Protein AF-A0A5E7G0E4-F1 (afdb_monomer)

Sequence (114 aa):
MSDNIDAAFAKTRVLLQANPPATGTPETSTAPEGGALAEFKDYMSKSPEERMRDSILKELGITEEEFEQMPPEKQQAIGQEIARLLQDKIKLAQAEKDSSATDAQVTD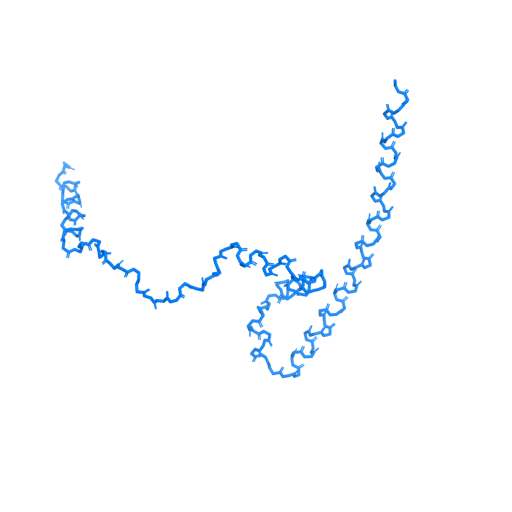KFLAAV

Mean predicted aligned error: 17.45 Å

Radius of gyration: 27.52 Å; Cα contacts (8 Å, |Δi|>4): 21; chains: 1; bounding box: 74×42×50 Å

Organism: Pseudomonas fluorescens (NCBI:txid294)

Solvent-accessible surface area (backbone atoms only — not comparable to full-atom values): 6719 Å² total; per-residue (Å²): 134,62,68,67,56,56,50,51,53,51,50,54,52,49,51,47,65,76,47,55,80,70,80,57,65,76,68,80,67,73,67,65,99,52,53,76,68,41,54,48,47,52,61,68,68,48,50,74,67,56,54,49,46,53,52,46,35,52,72,73,72,41,50,72,69,57,49,68,74,40,57,69,73,55,41,51,54,51,50,53,50,44,53,51,55,50,53,51,50,52,54,50,53,49,58,48,50,64,55,51,54,55,52,58,56,50,53,52,60,61,62,74,72,113

pLDDT: mean 74.69, std 15.11, range [40.34, 92.56]

Structure (mmCIF, N/CA/C/O backbone):
data_AF-A0A5E7G0E4-F1
#
_entry.id   AF-A0A5E7G0E4-F1
#
loop_
_atom_site.group_PDB
_atom_site.id
_atom_site.type_symbol
_atom_site.label_atom_id
_atom_site.label_alt_id
_atom_site.label_comp_id
_atom_site.label_asym_id
_atom_site.label_entity_id
_atom_site.label_seq_id
_atom_site.pdbx_PDB_ins_code
_atom_site.Cartn_x
_atom_site.Cartn_y
_atom_site.Cartn_z
_atom_site.occupancy
_atom_site.B_iso_or_equiv
_atom_site.auth_seq_id
_atom_site.auth_comp_id
_atom_site.auth_asym_id
_atom_site.auth_atom_id
_atom_site.pdbx_PDB_model_num
ATOM 1 N N . MET A 1 1 ? -52.317 2.666 -21.167 1.00 55.34 1 MET A N 1
ATOM 2 C CA . MET A 1 1 ? -51.051 2.231 -20.529 1.00 55.34 1 MET A CA 1
ATOM 3 C C . MET A 1 1 ? -50.494 3.268 -19.535 1.00 55.34 1 MET A C 1
ATOM 5 O O . MET A 1 1 ? -49.332 3.153 -19.169 1.00 55.34 1 MET A O 1
ATOM 9 N N . SER A 1 2 ? -51.282 4.242 -19.057 1.00 60.66 2 SER A N 1
ATOM 10 C CA . SER A 1 2 ? -50.769 5.352 -18.228 1.00 60.66 2 SER A CA 1
ATOM 11 C C . SER A 1 2 ? -50.809 5.060 -16.719 1.00 60.66 2 SER A C 1
ATOM 13 O O . SER A 1 2 ? -49.915 5.476 -15.994 1.00 60.66 2 SER A O 1
ATOM 15 N N . ASP A 1 3 ? -51.750 4.227 -16.261 1.00 67.31 3 ASP A N 1
ATOM 16 C CA . ASP A 1 3 ? -51.995 3.961 -14.833 1.00 67.31 3 ASP A CA 1
ATOM 17 C C . ASP A 1 3 ? -50.822 3.315 -14.075 1.00 67.31 3 ASP A C 1
ATOM 19 O O . ASP A 1 3 ? -50.662 3.517 -12.873 1.00 67.31 3 ASP A O 1
ATOM 23 N N . ASN A 1 4 ? -49.965 2.552 -14.762 1.00 69.06 4 ASN A N 1
ATOM 24 C CA . ASN A 1 4 ? -48.817 1.902 -14.119 1.00 69.06 4 ASN A CA 1
ATOM 25 C C . ASN A 1 4 ? -47.701 2.896 -13.767 1.00 69.06 4 ASN A C 1
ATOM 27 O O . ASN A 1 4 ? -46.975 2.681 -12.797 1.00 69.06 4 ASN A O 1
ATOM 31 N N . ILE A 1 5 ? -47.570 3.977 -14.545 1.00 70.44 5 ILE A N 1
ATOM 32 C CA . ILE A 1 5 ? -46.567 5.020 -14.318 1.00 70.44 5 ILE A CA 1
ATOM 33 C C . ILE A 1 5 ? -47.009 5.877 -13.126 1.00 70.44 5 ILE A C 1
ATOM 35 O O . ILE A 1 5 ? -46.244 6.052 -12.179 1.00 70.44 5 ILE A O 1
ATOM 39 N N . ASP A 1 6 ? -48.269 6.318 -13.113 1.00 71.81 6 ASP A N 1
ATOM 40 C CA . ASP A 1 6 ? -48.833 7.115 -12.018 1.00 71.81 6 ASP A CA 1
ATOM 41 C C . ASP A 1 6 ? -48.821 6.358 -10.681 1.00 71.81 6 ASP A C 1
ATOM 43 O O . ASP A 1 6 ? -48.447 6.915 -9.646 1.00 71.81 6 ASP A O 1
ATOM 47 N N . ALA A 1 7 ? -49.126 5.055 -10.698 1.00 74.75 7 ALA A N 1
ATOM 48 C CA . ALA A 1 7 ? -49.048 4.212 -9.507 1.00 74.75 7 ALA A CA 1
ATOM 49 C C . ALA A 1 7 ? -47.609 4.048 -8.983 1.00 74.75 7 ALA A C 1
ATOM 51 O O . ALA A 1 7 ? -47.405 3.980 -7.767 1.00 74.75 7 ALA A O 1
ATOM 52 N N . ALA A 1 8 ? -46.608 3.993 -9.868 1.00 75.75 8 ALA A N 1
ATOM 53 C CA . ALA A 1 8 ? -45.203 3.908 -9.472 1.00 75.75 8 ALA A CA 1
ATOM 54 C C . ALA A 1 8 ? -44.737 5.202 -8.788 1.00 75.75 8 ALA A C 1
ATOM 56 O O . ALA A 1 8 ? -44.167 5.153 -7.697 1.00 75.75 8 ALA A O 1
ATOM 57 N N . PHE A 1 9 ? -45.064 6.363 -9.363 1.00 79.94 9 PHE A N 1
ATOM 58 C CA . PHE A 1 9 ? -44.735 7.658 -8.763 1.00 79.94 9 PHE A CA 1
ATOM 59 C C . PHE A 1 9 ? -45.468 7.897 -7.441 1.00 79.94 9 PHE A C 1
ATOM 61 O O . PHE A 1 9 ? -44.867 8.396 -6.484 1.00 79.94 9 PHE A O 1
ATOM 68 N N . ALA A 1 10 ? -46.740 7.499 -7.353 1.00 84.94 10 ALA A N 1
ATOM 69 C CA . ALA A 1 10 ? -47.507 7.584 -6.118 1.00 84.94 10 ALA A CA 1
ATOM 70 C C . ALA A 1 10 ? -46.875 6.734 -5.006 1.00 84.94 10 ALA A C 1
ATOM 72 O O . ALA A 1 10 ? -46.699 7.225 -3.893 1.00 84.94 10 ALA A O 1
ATOM 73 N N . LYS A 1 11 ? -46.448 5.500 -5.306 1.00 77.31 11 LYS A N 1
ATOM 74 C CA . LYS A 1 11 ? -45.759 4.633 -4.336 1.00 77.31 11 LYS A CA 1
ATOM 75 C C . LYS A 1 11 ? -44.428 5.220 -3.873 1.00 77.31 11 LYS A C 1
ATOM 77 O O . LYS A 1 11 ? -44.159 5.194 -2.678 1.00 77.31 11 LYS A O 1
ATOM 82 N N . THR A 1 12 ? -43.631 5.803 -4.770 1.00 80.50 12 THR A N 1
ATOM 83 C CA . THR A 1 12 ? -42.375 6.473 -4.391 1.00 80.50 12 THR A CA 1
ATOM 84 C C . THR A 1 12 ? -42.623 7.687 -3.498 1.00 80.50 12 THR A C 1
ATOM 86 O O . THR A 1 12 ? -41.932 7.858 -2.496 1.00 80.50 12 THR A O 1
ATOM 89 N N . ARG A 1 13 ? -43.628 8.517 -3.806 1.00 80.75 13 ARG A N 1
ATOM 90 C CA . ARG A 1 13 ? -43.965 9.684 -2.977 1.00 80.75 13 ARG A CA 1
ATOM 91 C C . ARG A 1 13 ? -44.530 9.286 -1.615 1.00 80.75 13 ARG A C 1
ATOM 93 O O . ARG A 1 13 ? -44.156 9.895 -0.619 1.00 80.75 13 ARG A O 1
ATOM 100 N N . VAL A 1 14 ? -45.375 8.259 -1.565 1.00 79.81 14 VAL A N 1
ATOM 101 C CA . VAL A 1 14 ? -45.908 7.714 -0.309 1.00 79.81 14 VAL A CA 1
ATOM 102 C C . VAL A 1 14 ? -44.795 7.081 0.523 1.00 79.81 14 VAL A C 1
ATOM 104 O O . VAL A 1 14 ? -44.766 7.298 1.726 1.00 79.81 14 VAL A O 1
ATOM 107 N N . LEU A 1 15 ? -43.836 6.381 -0.089 1.00 73.62 15 LEU A N 1
ATOM 108 C CA . LEU A 1 15 ? -42.673 5.836 0.616 1.00 73.62 15 LEU A CA 1
ATOM 109 C C . LEU A 1 15 ? -41.787 6.947 1.205 1.00 73.62 15 LEU A C 1
ATOM 111 O O . LEU A 1 15 ? -41.358 6.826 2.346 1.00 73.62 15 LEU A O 1
ATOM 115 N N . LEU A 1 16 ? -41.573 8.050 0.478 1.00 73.75 16 LEU A N 1
ATOM 116 C CA . LEU A 1 16 ? -40.837 9.222 0.981 1.00 73.75 16 LEU A CA 1
ATOM 117 C C . LEU A 1 16 ? -41.602 10.020 2.051 1.00 73.75 16 LEU A C 1
ATOM 119 O O . LEU A 1 16 ? -40.984 10.711 2.852 1.00 73.75 16 LEU A O 1
ATOM 123 N N . GLN A 1 17 ? -42.937 9.971 2.053 1.00 68.50 17 GLN A N 1
ATOM 124 C CA . GLN A 1 17 ? -43.758 10.607 3.091 1.00 68.50 17 GLN A CA 1
ATOM 125 C C . GLN A 1 17 ? -43.908 9.731 4.338 1.00 68.50 17 GLN A C 1
ATOM 127 O O . GLN A 1 17 ? -43.945 10.258 5.445 1.00 68.50 17 GLN A O 1
ATOM 132 N N . ALA A 1 18 ? -43.990 8.410 4.168 1.00 63.66 18 ALA A N 1
ATOM 133 C CA . ALA A 1 18 ? -44.069 7.445 5.262 1.00 63.66 18 ALA A CA 1
ATOM 134 C C . ALA A 1 18 ? -42.705 7.215 5.931 1.00 63.66 18 ALA A C 1
ATOM 136 O O . ALA A 1 18 ? -42.648 6.936 7.124 1.00 63.66 18 ALA A O 1
ATOM 137 N N . ASN A 1 19 ? -41.618 7.368 5.173 1.00 55.44 19 ASN A N 1
ATOM 138 C CA . ASN A 1 19 ? -40.257 7.429 5.675 1.00 55.44 19 ASN A CA 1
ATOM 139 C C . ASN A 1 19 ? -39.704 8.829 5.373 1.00 55.44 19 ASN A C 1
ATOM 141 O O . ASN A 1 19 ? -39.038 8.991 4.342 1.00 55.44 19 ASN A O 1
ATOM 145 N N . PRO A 1 20 ? -39.991 9.850 6.213 1.00 55.94 20 PRO A N 1
ATOM 146 C CA . PRO A 1 20 ? -39.278 11.119 6.102 1.00 55.94 20 PRO A CA 1
ATOM 147 C C . PRO A 1 20 ? -37.779 10.803 6.043 1.00 55.94 20 PRO A C 1
ATOM 149 O O . PRO A 1 20 ? -37.358 9.842 6.700 1.00 55.94 20 PRO A O 1
ATOM 152 N N . PRO A 1 21 ? -36.946 11.550 5.288 1.00 52.19 21 PRO A N 1
ATOM 153 C CA . PRO A 1 21 ? -35.526 11.495 5.561 1.00 52.19 21 PRO A CA 1
ATOM 154 C C . PRO A 1 21 ? -35.441 11.833 7.037 1.00 52.19 21 PRO A C 1
ATOM 156 O O . PRO A 1 21 ? -35.781 12.945 7.449 1.00 52.19 21 PRO A O 1
ATOM 159 N N . ALA A 1 22 ? -35.093 10.843 7.851 1.00 48.78 22 ALA A N 1
ATOM 160 C CA . ALA A 1 22 ? -34.597 11.144 9.153 1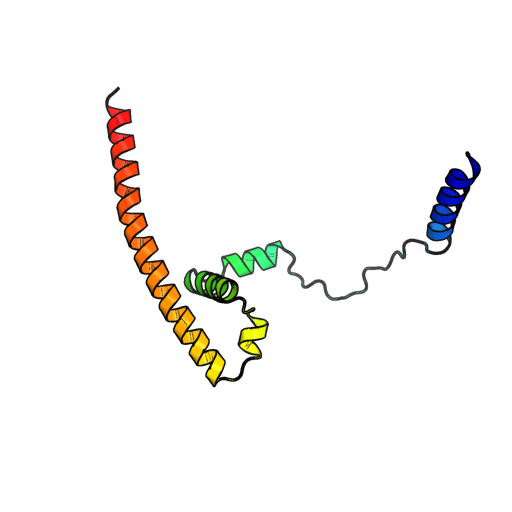.00 48.78 22 ALA A CA 1
ATOM 161 C C . ALA A 1 22 ? -33.488 12.152 8.847 1.00 48.78 22 ALA A C 1
ATOM 163 O O . ALA A 1 22 ? -32.438 11.802 8.312 1.00 48.78 22 ALA A O 1
ATOM 164 N N . THR A 1 23 ? -33.707 13.408 9.218 1.00 46.81 23 THR A N 1
ATOM 165 C CA . THR A 1 23 ? -32.691 14.127 9.962 1.00 46.81 23 THR A CA 1
ATOM 166 C C . THR A 1 23 ? -32.399 13.278 11.196 1.00 46.81 23 THR A C 1
ATOM 168 O O . THR A 1 23 ? -32.686 13.665 12.322 1.00 46.81 23 THR A O 1
ATOM 171 N N . GLY A 1 24 ? -31.838 12.084 10.980 1.00 46.12 24 GLY A N 1
ATOM 172 C CA . GLY A 1 24 ? -30.751 11.653 11.792 1.00 46.12 24 GLY A CA 1
ATOM 173 C C . GLY A 1 24 ? -29.787 12.807 11.635 1.00 46.12 24 GLY A C 1
ATOM 174 O O . GLY A 1 24 ? -29.131 12.966 10.608 1.00 46.12 24 GLY A O 1
ATOM 175 N N . THR A 1 25 ? 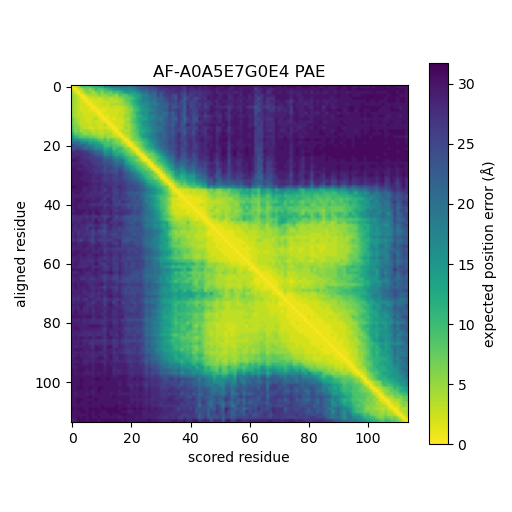-29.729 13.640 12.672 1.00 45.19 25 THR A N 1
ATOM 176 C CA . THR A 1 25 ? -28.430 13.845 13.299 1.00 45.19 25 THR A CA 1
ATOM 177 C C . THR A 1 25 ? -27.620 12.595 12.992 1.00 45.19 25 THR A C 1
ATOM 179 O O . THR A 1 25 ? -28.091 11.525 13.397 1.00 45.19 25 THR A O 1
ATOM 182 N N . PRO A 1 26 ? -26.556 12.661 12.168 1.00 46.34 26 PRO A N 1
ATOM 183 C CA . PRO A 1 26 ? -25.680 11.516 12.048 1.00 46.34 26 PRO A CA 1
ATOM 184 C C . PRO A 1 26 ? -25.432 11.101 13.486 1.00 46.34 26 PRO A C 1
ATOM 186 O O . PRO A 1 26 ? -24.963 11.909 14.294 1.00 46.34 26 PRO A O 1
ATOM 189 N N . GLU A 1 27 ? -25.936 9.914 13.824 1.00 40.34 27 GLU A N 1
ATOM 190 C CA . GLU A 1 27 ? -25.604 9.243 15.058 1.00 40.34 27 GLU A CA 1
ATOM 191 C C . GLU A 1 27 ? -24.110 9.470 15.187 1.00 40.34 27 GLU A C 1
ATOM 193 O O . GLU A 1 27 ? -23.367 9.292 14.214 1.00 40.34 27 GLU A O 1
ATOM 198 N N . THR A 1 28 ? -23.685 9.974 16.333 1.00 42.25 28 THR A N 1
ATOM 199 C CA . THR A 1 28 ? -22.283 10.080 16.689 1.00 42.25 28 THR A CA 1
ATOM 200 C C . THR A 1 28 ? -21.686 8.668 16.766 1.00 42.25 28 THR A C 1
ATOM 202 O O . THR A 1 28 ? -21.229 8.241 17.816 1.00 42.25 28 THR A O 1
ATOM 205 N N . SER A 1 29 ? -21.637 7.921 15.659 1.00 41.69 29 SER A N 1
ATOM 206 C CA . SER A 1 29 ? -20.375 7.343 15.251 1.00 41.69 29 SER A CA 1
ATOM 207 C C . SER A 1 29 ? -19.479 8.547 15.134 1.00 41.69 29 SER A C 1
ATOM 209 O O . SER A 1 29 ? -19.643 9.365 14.234 1.00 41.69 29 SER A O 1
ATOM 211 N N . THR A 1 30 ? -18.618 8.703 16.129 1.00 47.81 30 THR A N 1
ATOM 212 C CA . THR A 1 30 ? -17.309 9.309 15.961 1.00 47.81 30 THR A CA 1
ATOM 213 C C . THR A 1 30 ? -16.884 9.138 14.505 1.00 47.81 30 THR A C 1
ATOM 215 O O . THR A 1 30 ? -16.375 8.085 14.119 1.00 47.81 30 THR A O 1
ATOM 218 N N . ALA A 1 31 ? -17.147 10.141 13.666 1.00 46.03 31 ALA A N 1
ATOM 219 C CA . ALA A 1 31 ? -16.303 10.343 12.519 1.00 46.03 31 ALA A CA 1
ATOM 220 C C . ALA A 1 31 ? -14.925 10.428 13.171 1.00 46.03 31 ALA A C 1
ATOM 222 O O . ALA A 1 31 ? -14.774 11.260 14.078 1.00 46.03 31 ALA A O 1
ATOM 223 N N . PRO A 1 32 ? -13.957 9.551 12.847 1.00 51.66 32 PRO A N 1
ATOM 224 C CA . PRO A 1 32 ? -12.602 9.890 13.227 1.00 51.66 32 PRO A CA 1
ATOM 225 C C . PRO A 1 32 ? -12.411 11.324 12.729 1.00 51.66 32 PRO A C 1
ATOM 227 O O . PRO A 1 32 ? -12.863 11.657 11.628 1.00 51.66 32 PRO A O 1
ATOM 230 N N . GLU A 1 33 ? -11.858 12.202 13.561 1.00 49.84 33 GLU A N 1
ATOM 231 C CA . GLU A 1 33 ? -11.470 13.572 13.205 1.00 49.84 33 GLU A CA 1
ATOM 232 C C . GLU A 1 33 ? -10.340 13.545 12.149 1.00 49.84 33 GLU A C 1
ATOM 234 O O . GLU A 1 33 ? -9.270 14.123 12.294 1.00 49.84 33 GLU A O 1
ATOM 239 N N . GLY A 1 34 ? -10.570 12.804 11.072 1.00 54.03 34 GLY A N 1
ATOM 240 C CA . GLY A 1 34 ? -9.593 12.154 10.236 1.00 54.03 34 GLY A CA 1
ATOM 241 C C . GLY A 1 34 ? -10.271 11.625 8.976 1.00 54.03 34 GLY A C 1
ATOM 242 O O . GLY A 1 34 ? -10.323 10.426 8.743 1.00 54.03 34 GLY A O 1
ATOM 243 N N . GLY A 1 35 ? -10.855 12.527 8.183 1.00 70.19 35 GLY A N 1
ATOM 244 C CA . GLY A 1 35 ? -11.398 12.190 6.863 1.00 70.19 35 GLY A CA 1
ATOM 245 C C . GLY A 1 35 ? -10.313 11.758 5.869 1.00 70.19 35 GLY A C 1
ATOM 246 O O . GLY A 1 35 ? -9.138 11.692 6.219 1.00 70.19 35 GLY A O 1
ATOM 247 N N . ALA A 1 36 ? -10.683 11.576 4.595 1.00 73.31 36 ALA A N 1
ATOM 248 C CA . ALA A 1 36 ? -9.773 11.184 3.503 1.00 73.31 36 ALA A CA 1
ATOM 249 C C . ALA A 1 36 ? -8.458 11.994 3.443 1.00 73.31 36 ALA A C 1
ATOM 251 O O . ALA A 1 36 ? -7.433 11.509 2.974 1.00 73.31 36 ALA A O 1
ATOM 252 N N . LEU A 1 37 ? -8.469 13.237 3.938 1.00 78.56 37 LEU A N 1
ATOM 253 C CA . LEU A 1 37 ? -7.285 14.086 4.051 1.00 78.56 37 LEU A CA 1
ATOM 254 C C . LEU A 1 37 ? -6.314 13.638 5.160 1.00 78.56 37 LEU A C 1
ATOM 256 O O . LEU A 1 37 ? -5.104 13.765 4.991 1.00 78.56 37 LEU A O 1
ATOM 260 N N . ALA A 1 38 ? -6.817 13.109 6.274 1.00 81.94 38 ALA A N 1
ATOM 261 C CA . ALA A 1 38 ? -6.000 12.492 7.311 1.00 81.94 38 ALA A CA 1
ATOM 262 C C . ALA A 1 38 ? -5.489 11.120 6.882 1.00 81.94 38 ALA A C 1
ATOM 264 O O . ALA A 1 38 ? -4.306 10.884 7.054 1.00 81.94 38 ALA A O 1
ATOM 265 N N . GLU A 1 39 ? -6.303 10.280 6.234 1.00 79.88 39 GLU A N 1
ATOM 266 C CA . GLU A 1 39 ? -5.820 9.017 5.648 1.00 79.88 39 GLU A CA 1
ATOM 267 C C . GLU A 1 39 ? -4.727 9.270 4.605 1.00 79.88 39 GLU A C 1
ATOM 269 O O . GLU A 1 39 ? -3.696 8.601 4.587 1.00 79.88 39 GLU A O 1
ATOM 274 N N . PHE A 1 40 ? -4.898 10.303 3.774 1.00 81.81 40 PHE A N 1
ATOM 275 C CA . PHE A 1 40 ? -3.856 10.749 2.858 1.00 81.81 40 PHE A CA 1
ATOM 276 C C . PHE A 1 40 ? -2.612 11.254 3.596 1.00 81.81 40 PHE A C 1
ATOM 278 O O . PHE A 1 40 ? -1.495 10.957 3.178 1.00 81.81 40 PHE A O 1
ATOM 285 N N . LYS A 1 41 ? -2.768 12.013 4.687 1.00 85.62 41 LYS A N 1
ATOM 286 C CA . LYS A 1 41 ? -1.641 12.502 5.493 1.00 85.62 41 LYS A CA 1
ATOM 287 C C . LYS A 1 41 ? -0.899 11.359 6.182 1.00 85.62 41 LYS A C 1
ATOM 289 O O . LYS A 1 41 ? 0.328 11.379 6.195 1.00 85.62 41 LYS A O 1
ATOM 294 N N . ASP A 1 42 ? -1.615 10.374 6.704 1.00 84.56 42 ASP A N 1
ATOM 295 C CA . ASP A 1 42 ? -1.060 9.153 7.282 1.00 84.56 42 ASP A CA 1
ATOM 296 C C . ASP A 1 42 ? -0.286 8.391 6.211 1.00 84.56 42 ASP A C 1
ATOM 298 O O . ASP A 1 42 ? 0.907 8.131 6.350 1.00 84.56 42 ASP A O 1
ATOM 302 N N . TYR A 1 43 ? -0.914 8.194 5.049 1.00 79.62 43 TYR A N 1
ATOM 303 C CA . TYR A 1 43 ? -0.269 7.597 3.892 1.00 79.62 43 TYR A CA 1
ATOM 304 C C . TYR A 1 43 ? 0.973 8.376 3.449 1.00 79.62 43 TYR A C 1
ATOM 306 O O . TYR A 1 43 ? 1.948 7.755 3.048 1.00 79.62 43 TYR A O 1
ATOM 314 N N . MET A 1 44 ? 0.970 9.713 3.491 1.00 84.00 44 MET A N 1
ATOM 315 C CA . MET A 1 44 ? 2.125 10.580 3.190 1.00 84.00 44 MET A CA 1
ATOM 316 C C . MET A 1 44 ? 3.199 10.586 4.269 1.00 84.00 44 MET A C 1
ATOM 318 O O . MET A 1 44 ? 4.355 10.844 3.946 1.00 84.00 44 MET A O 1
ATOM 322 N N . SER A 1 45 ? 2.831 10.284 5.508 1.00 85.62 45 SER A N 1
ATOM 323 C CA . SER A 1 45 ? 3.764 10.151 6.624 1.00 85.62 45 SER A CA 1
ATOM 324 C C . SER A 1 45 ? 4.454 8.784 6.637 1.00 85.62 45 SER A C 1
ATOM 326 O O . SER A 1 45 ? 5.545 8.682 7.191 1.00 85.62 45 SER A O 1
ATOM 328 N N . LYS A 1 46 ? 3.862 7.759 6.001 1.00 84.44 46 LYS A N 1
ATOM 329 C CA . LYS A 1 46 ? 4.480 6.435 5.838 1.00 84.44 46 LYS A CA 1
ATOM 330 C C . LYS A 1 46 ? 5.790 6.514 5.053 1.00 84.44 46 LYS A C 1
ATOM 332 O O . LYS A 1 46 ? 5.889 7.181 4.015 1.00 84.44 46 LYS A O 1
ATOM 337 N N . SER A 1 47 ? 6.772 5.750 5.515 1.00 85.06 47 SER A N 1
ATOM 338 C CA . SER A 1 47 ? 8.071 5.601 4.863 1.00 85.06 47 SER A CA 1
ATOM 339 C C . SER A 1 47 ? 7.917 4.950 3.477 1.00 85.06 47 SER A C 1
ATOM 341 O O . SER A 1 47 ? 6.979 4.172 3.258 1.00 85.06 47 SER A O 1
ATOM 343 N N . PRO A 1 48 ? 8.826 5.207 2.518 1.00 82.81 48 PRO A N 1
ATOM 344 C CA . PRO A 1 48 ? 8.837 4.504 1.235 1.00 82.81 48 PRO A CA 1
ATOM 345 C C . PRO A 1 48 ? 8.842 2.978 1.396 1.00 82.81 48 PRO A C 1
ATOM 347 O O . PRO A 1 48 ? 8.123 2.289 0.671 1.00 82.81 48 PRO A O 1
ATOM 350 N N . GLU A 1 49 ? 9.588 2.456 2.376 1.00 82.56 49 GLU A N 1
ATOM 351 C CA . GLU A 1 49 ? 9.605 1.025 2.689 1.00 82.56 49 GLU A CA 1
ATOM 352 C C . GLU A 1 49 ? 8.246 0.503 3.171 1.00 82.56 49 GLU A C 1
ATOM 354 O O . GLU A 1 49 ? 7.811 -0.559 2.729 1.00 82.56 49 GLU A O 1
ATOM 359 N N . GLU A 1 50 ? 7.543 1.248 4.029 1.00 86.44 50 GLU A N 1
ATOM 360 C CA . GLU A 1 50 ? 6.220 0.853 4.535 1.00 86.44 50 GLU A CA 1
ATOM 361 C C . GLU A 1 50 ? 5.189 0.803 3.405 1.00 86.44 50 GLU A C 1
ATOM 363 O O . GLU A 1 50 ? 4.449 -0.169 3.275 1.00 86.44 50 GLU A O 1
ATOM 368 N N . ARG A 1 51 ? 5.211 1.793 2.507 1.00 86.75 51 ARG A N 1
ATOM 369 C CA . ARG A 1 51 ? 4.344 1.810 1.318 1.00 86.75 51 ARG A CA 1
ATOM 370 C C . ARG A 1 51 ? 4.641 0.666 0.354 1.00 86.75 51 ARG A C 1
ATOM 372 O O . ARG A 1 51 ? 3.725 0.115 -0.261 1.00 86.75 51 ARG A O 1
ATOM 379 N N . MET A 1 52 ? 5.916 0.311 0.186 1.00 86.38 52 MET A N 1
ATOM 380 C CA . MET A 1 52 ? 6.294 -0.840 -0.632 1.00 86.38 52 MET A CA 1
ATOM 381 C C . MET A 1 52 ? 5.848 -2.150 0.016 1.00 86.38 52 MET A C 1
ATOM 383 O O . MET A 1 52 ? 5.312 -3.000 -0.690 1.00 86.38 52 MET A O 1
ATOM 387 N N . ARG A 1 53 ? 5.994 -2.300 1.339 1.00 87.88 53 ARG A N 1
ATOM 388 C CA . ARG A 1 53 ? 5.455 -3.448 2.083 1.00 87.88 53 ARG A CA 1
ATOM 389 C C . ARG A 1 53 ? 3.948 -3.586 1.867 1.00 87.88 53 ARG A C 1
ATOM 391 O O . ARG A 1 53 ? 3.510 -4.665 1.483 1.00 87.88 53 ARG A O 1
ATOM 398 N N . ASP A 1 54 ? 3.184 -2.511 2.063 1.00 88.25 54 ASP A N 1
ATOM 399 C CA . ASP A 1 54 ? 1.732 -2.469 1.820 1.00 88.25 54 ASP A CA 1
ATOM 400 C C . ASP A 1 54 ? 1.385 -2.920 0.391 1.00 88.25 54 ASP A C 1
ATOM 402 O O . ASP A 1 54 ? 0.482 -3.727 0.163 1.00 88.25 54 ASP A O 1
ATOM 406 N N . SER A 1 55 ? 2.146 -2.429 -0.591 1.00 87.94 55 SER A N 1
ATOM 407 C CA . SER A 1 55 ? 1.960 -2.793 -1.998 1.00 87.94 55 SER A CA 1
ATOM 408 C C . SER A 1 55 ? 2.232 -4.279 -2.249 1.00 87.94 55 SER A C 1
ATOM 410 O O . SER A 1 55 ? 1.486 -4.915 -2.987 1.00 87.94 55 SER A O 1
ATOM 412 N N . ILE A 1 56 ? 3.269 -4.841 -1.621 1.00 89.94 56 ILE A N 1
ATOM 413 C CA . ILE A 1 56 ? 3.624 -6.260 -1.748 1.00 89.94 56 ILE A CA 1
ATOM 414 C C . ILE A 1 56 ? 2.583 -7.150 -1.060 1.00 89.94 56 ILE A C 1
ATOM 416 O O . ILE A 1 56 ? 2.174 -8.154 -1.635 1.00 89.94 56 ILE A O 1
ATOM 420 N N . LEU A 1 57 ? 2.111 -6.778 0.135 1.00 89.69 57 LEU A N 1
ATOM 421 C CA . LEU A 1 57 ? 1.015 -7.474 0.823 1.00 89.69 57 LEU A CA 1
ATOM 422 C C . LEU A 1 57 ? -0.229 -7.545 -0.068 1.00 89.69 57 LEU A C 1
ATOM 424 O O . LEU A 1 57 ? -0.799 -8.618 -0.274 1.00 89.69 57 LEU A O 1
ATOM 428 N N . LYS A 1 58 ? -0.576 -6.418 -0.697 1.00 89.19 58 LYS A N 1
ATOM 429 C CA . LYS A 1 58 ? -1.670 -6.348 -1.665 1.00 89.19 58 LYS A CA 1
ATOM 430 C C . LYS A 1 58 ? -1.437 -7.230 -2.897 1.00 89.19 58 LYS A C 1
ATOM 432 O O . LYS A 1 58 ? -2.386 -7.859 -3.356 1.00 89.19 58 LYS A O 1
ATOM 437 N N . GLU A 1 59 ? -0.209 -7.309 -3.419 1.00 87.44 59 GLU A N 1
ATOM 438 C CA . GLU A 1 59 ? 0.147 -8.232 -4.515 1.00 87.44 59 GLU A CA 1
ATOM 439 C C . GLU A 1 59 ? 0.034 -9.708 -4.104 1.00 87.44 59 GLU A C 1
ATOM 441 O O . GLU A 1 59 ? -0.387 -10.535 -4.910 1.00 87.44 59 GLU A O 1
ATOM 446 N N . LEU A 1 60 ? 0.342 -10.038 -2.846 1.00 87.50 60 LEU A N 1
ATOM 447 C CA . LEU A 1 60 ? 0.158 -11.378 -2.275 1.00 87.50 60 LEU A CA 1
ATOM 448 C C . LEU A 1 60 ? -1.321 -11.719 -2.014 1.00 87.50 60 LEU A C 1
ATOM 450 O O . LEU A 1 60 ? -1.633 -12.859 -1.674 1.00 87.50 60 LEU A O 1
ATOM 454 N N . GLY A 1 61 ? -2.235 -10.755 -2.174 1.00 88.81 61 GLY A N 1
ATOM 455 C CA . GLY A 1 61 ? -3.661 -10.921 -1.889 1.00 88.81 61 GLY A CA 1
ATOM 456 C C . GLY A 1 61 ? -3.981 -10.968 -0.394 1.00 88.81 61 GLY A C 1
ATOM 457 O O . GLY A 1 61 ? -5.031 -11.481 -0.018 1.00 88.81 61 GLY A O 1
ATOM 458 N N . ILE A 1 62 ? -3.081 -10.456 0.447 1.00 89.06 62 ILE A N 1
ATOM 459 C CA . ILE A 1 62 ? -3.189 -10.467 1.906 1.00 89.06 62 ILE A CA 1
ATOM 460 C C . ILE A 1 62 ? -3.387 -9.024 2.367 1.00 89.06 62 ILE A C 1
ATOM 462 O O . ILE A 1 62 ? -2.616 -8.134 2.007 1.00 89.06 62 ILE A O 1
ATOM 466 N N . THR A 1 63 ? -4.428 -8.769 3.152 1.00 87.81 63 THR A N 1
ATOM 467 C CA . THR A 1 63 ? -4.633 -7.452 3.766 1.00 87.81 63 THR A CA 1
ATOM 468 C C . THR A 1 63 ? -3.796 -7.316 5.037 1.00 87.81 63 THR A C 1
ATOM 470 O O . THR A 1 63 ? -3.378 -8.315 5.621 1.00 87.81 63 THR A O 1
ATOM 473 N N . GLU A 1 64 ? -3.544 -6.082 5.482 1.00 82.38 64 GLU A N 1
ATOM 474 C CA . GLU A 1 64 ? -2.825 -5.828 6.741 1.00 82.38 64 GLU A CA 1
ATOM 475 C C . GLU A 1 64 ? -3.522 -6.517 7.928 1.00 82.38 64 GLU A C 1
ATOM 477 O O . GLU A 1 64 ? -2.875 -7.240 8.680 1.00 82.38 64 GLU A O 1
ATOM 482 N N . GLU A 1 65 ? -4.853 -6.422 7.999 1.00 85.12 65 GLU A N 1
ATOM 483 C CA . GLU A 1 65 ? -5.665 -7.148 8.984 1.00 85.12 65 GLU A CA 1
ATOM 484 C C . GLU A 1 65 ? -5.461 -8.665 8.903 1.00 85.12 65 GLU A C 1
ATOM 486 O O . GLU A 1 65 ? -5.256 -9.320 9.921 1.00 85.12 65 GLU A O 1
ATOM 491 N N . GLU A 1 66 ? -5.478 -9.249 7.703 1.00 86.38 66 GLU A N 1
ATOM 492 C CA . GLU A 1 66 ? -5.294 -10.693 7.539 1.00 86.38 66 GLU A CA 1
ATOM 493 C C . GLU A 1 66 ? -3.879 -11.126 7.958 1.00 86.38 66 GLU A C 1
ATOM 495 O O . GLU A 1 66 ? -3.705 -12.172 8.581 1.00 86.38 66 GLU A O 1
ATOM 500 N N . PHE A 1 67 ? -2.861 -10.308 7.674 1.00 85.56 67 PHE A N 1
ATOM 501 C CA . PHE A 1 67 ? -1.493 -10.535 8.138 1.00 85.56 67 PHE A CA 1
ATOM 502 C C . PHE A 1 67 ? -1.399 -10.494 9.671 1.00 85.56 67 PHE A C 1
ATOM 504 O O . PHE A 1 67 ? -0.773 -11.368 10.272 1.00 85.56 67 PHE A O 1
ATOM 511 N N . GLU A 1 68 ? -2.056 -9.538 10.326 1.00 86.56 68 GLU A N 1
ATOM 512 C CA . GLU A 1 68 ? -2.081 -9.434 11.790 1.00 86.56 68 GLU A CA 1
ATOM 513 C C . GLU A 1 68 ? -2.843 -10.585 12.460 1.00 86.56 68 GLU A C 1
ATOM 515 O O . GLU A 1 68 ? -2.446 -11.047 13.529 1.00 86.56 68 GLU A O 1
ATOM 520 N N . GLN A 1 69 ? -3.894 -11.095 11.814 1.00 91.25 69 GLN A N 1
ATOM 521 C CA . GLN A 1 69 ? -4.677 -12.240 12.294 1.00 91.25 69 GLN A CA 1
ATOM 522 C C . GLN A 1 69 ? -3.969 -13.591 12.078 1.00 91.25 69 GLN A C 1
ATOM 524 O O . GLN A 1 69 ? -4.390 -14.614 12.626 1.00 91.25 69 GLN A O 1
ATOM 529 N N . MET A 1 70 ? -2.897 -13.636 11.280 1.00 86.50 70 MET A N 1
ATOM 530 C CA . MET A 1 70 ? -2.157 -14.871 11.032 1.00 86.50 70 MET A CA 1
ATOM 531 C C . MET A 1 70 ? -1.299 -15.309 12.232 1.00 86.50 70 MET A C 1
ATOM 533 O O . MET A 1 70 ? -0.765 -14.483 12.967 1.00 86.50 70 MET A O 1
ATOM 537 N N . PRO A 1 71 ? -1.087 -16.628 12.417 1.00 92.56 71 PRO A N 1
ATOM 538 C CA . PRO A 1 71 ? -0.169 -17.132 13.432 1.00 92.56 71 PRO A CA 1
ATOM 539 C C . PRO A 1 71 ? 1.270 -16.650 13.168 1.00 92.56 71 PRO A C 1
ATOM 541 O O . PRO A 1 71 ? 1.650 -16.463 12.005 1.00 92.56 71 PRO A O 1
ATOM 544 N N . PRO A 1 72 ? 2.108 -16.528 14.216 1.00 90.31 72 PRO A N 1
ATOM 545 C CA . PRO A 1 72 ? 3.436 -15.915 14.123 1.00 90.31 72 PRO A CA 1
ATOM 546 C C . PRO A 1 72 ? 4.339 -16.600 13.091 1.00 90.31 72 PRO A C 1
ATOM 548 O O . PRO A 1 72 ? 5.100 -15.945 12.388 1.00 90.31 72 PRO A O 1
ATOM 551 N N . GLU A 1 73 ? 4.203 -17.914 12.924 1.00 90.62 73 GLU A N 1
ATOM 552 C CA . GLU A 1 73 ? 4.955 -18.683 11.929 1.00 90.62 73 GLU A CA 1
ATOM 553 C C . GLU A 1 73 ? 4.642 -18.242 10.486 1.00 90.62 73 GLU A C 1
ATOM 555 O O . GLU A 1 73 ? 5.545 -18.086 9.663 1.00 90.62 73 GLU A O 1
ATOM 560 N N . LYS A 1 74 ? 3.369 -17.947 10.187 1.00 88.50 74 LYS A N 1
ATOM 561 C CA . LYS A 1 74 ? 2.951 -17.432 8.875 1.00 88.50 74 LYS A CA 1
ATOM 562 C C . LYS A 1 74 ? 3.342 -15.971 8.686 1.00 88.50 74 LYS A C 1
ATOM 564 O O . LYS A 1 74 ? 3.792 -15.612 7.602 1.00 88.50 74 LYS A O 1
ATOM 569 N N . GLN A 1 75 ? 3.231 -15.156 9.734 1.00 88.06 75 GLN A N 1
ATOM 570 C CA . GLN A 1 75 ? 3.693 -13.766 9.705 1.00 88.06 75 GLN A CA 1
ATOM 571 C C . GLN A 1 75 ? 5.183 -13.681 9.370 1.00 88.06 75 GLN A C 1
ATOM 573 O O . GLN A 1 75 ? 5.584 -12.853 8.556 1.00 88.06 75 GLN A O 1
ATOM 578 N N . GLN A 1 76 ? 6.006 -14.572 9.932 1.00 90.44 76 GLN A N 1
ATOM 579 C CA . GLN A 1 76 ? 7.427 -14.629 9.598 1.00 90.44 76 GLN A CA 1
ATOM 580 C C . GLN A 1 76 ? 7.670 -15.061 8.151 1.00 90.44 76 GLN A C 1
ATOM 582 O O . GLN A 1 76 ? 8.489 -14.441 7.475 1.00 90.44 76 GLN A O 1
ATOM 587 N N . ALA A 1 77 ? 6.964 -16.084 7.661 1.00 91.00 77 ALA A N 1
ATOM 588 C CA . ALA 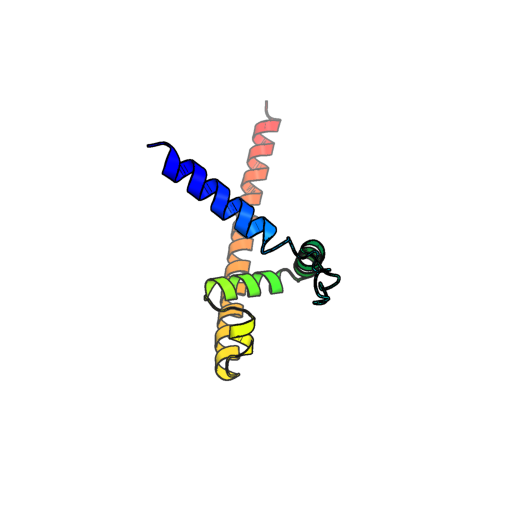A 1 77 ? 7.107 -16.541 6.279 1.00 91.00 77 ALA A CA 1
ATOM 589 C C . ALA A 1 77 ? 6.751 -15.433 5.273 1.00 91.00 77 ALA A C 1
ATOM 591 O O . ALA A 1 77 ? 7.529 -15.133 4.370 1.00 91.00 77 ALA A O 1
ATOM 592 N N . ILE A 1 78 ? 5.613 -14.769 5.481 1.00 88.69 78 ILE A N 1
ATOM 593 C CA . ILE A 1 78 ? 5.178 -13.649 4.643 1.00 88.69 78 ILE A CA 1
ATOM 594 C C . ILE A 1 78 ? 6.135 -12.462 4.795 1.00 88.69 78 ILE A C 1
ATOM 596 O O . ILE A 1 78 ? 6.518 -11.857 3.802 1.00 88.69 78 ILE A O 1
ATOM 600 N N . GLY A 1 79 ? 6.596 -12.161 6.011 1.00 87.50 79 GLY A N 1
ATOM 601 C CA . GLY A 1 79 ? 7.579 -11.104 6.255 1.00 87.50 79 GLY A CA 1
ATOM 602 C C . GLY A 1 79 ? 8.891 -11.314 5.493 1.00 87.50 79 GLY A C 1
ATOM 603 O O . GLY A 1 79 ? 9.445 -10.360 4.947 1.00 87.50 79 GLY A O 1
ATOM 604 N N . GLN A 1 80 ? 9.371 -12.558 5.399 1.00 91.25 80 GLN A N 1
ATOM 605 C CA . GLN A 1 80 ? 10.549 -12.894 4.594 1.00 91.25 80 GLN A CA 1
ATOM 606 C C . GLN A 1 80 ? 10.297 -12.720 3.093 1.00 91.25 80 GLN A C 1
ATOM 608 O O . GLN A 1 80 ? 11.155 -12.175 2.396 1.00 91.25 80 GLN A O 1
ATOM 613 N N . GLU A 1 81 ? 9.127 -13.134 2.603 1.00 89.81 81 GLU A N 1
ATOM 614 C CA . GLU A 1 81 ? 8.737 -12.940 1.202 1.00 89.81 81 GLU A CA 1
ATOM 615 C C . GLU A 1 81 ? 8.674 -11.446 0.849 1.00 89.81 81 GLU A C 1
ATOM 617 O O . GLU A 1 81 ? 9.246 -11.008 -0.149 1.00 89.81 81 GLU A O 1
ATOM 622 N N . ILE A 1 82 ? 8.070 -10.632 1.721 1.00 89.44 82 ILE A N 1
ATOM 623 C CA . ILE A 1 82 ? 8.017 -9.176 1.552 1.00 89.44 82 ILE A CA 1
ATOM 624 C C . ILE A 1 82 ? 9.430 -8.591 1.518 1.00 89.44 82 ILE A C 1
ATOM 626 O O . ILE A 1 82 ? 9.735 -7.803 0.626 1.00 89.44 82 ILE A O 1
ATOM 630 N N . ALA A 1 83 ? 10.314 -8.987 2.437 1.00 89.69 83 ALA A N 1
ATOM 631 C CA . ALA A 1 83 ? 11.691 -8.493 2.462 1.00 89.69 83 ALA A CA 1
ATOM 632 C C . ALA A 1 83 ? 12.448 -8.816 1.163 1.00 89.69 83 ALA A C 1
ATOM 634 O O . ALA A 1 83 ? 13.179 -7.972 0.637 1.00 89.69 83 ALA A O 1
ATOM 635 N N . ARG A 1 84 ? 12.242 -10.018 0.615 1.00 91.69 84 ARG A N 1
ATOM 636 C CA . ARG A 1 84 ? 12.837 -10.438 -0.655 1.00 91.69 84 ARG A CA 1
ATOM 637 C C . ARG A 1 84 ? 12.309 -9.611 -1.827 1.00 91.69 84 ARG A C 1
ATOM 639 O O . ARG A 1 84 ? 13.101 -9.031 -2.568 1.00 91.69 84 ARG A O 1
ATOM 646 N N . LEU A 1 85 ? 10.987 -9.514 -1.960 1.00 89.25 85 LEU A N 1
ATOM 647 C CA . LEU A 1 85 ? 10.337 -8.748 -3.026 1.00 89.25 85 LEU A CA 1
ATOM 648 C C . LEU A 1 85 ? 10.687 -7.259 -2.957 1.00 89.25 85 LEU A C 1
ATOM 650 O O . LEU A 1 85 ? 10.904 -6.626 -3.989 1.00 89.25 85 LEU A O 1
ATOM 654 N N . LEU A 1 86 ? 10.803 -6.706 -1.749 1.00 88.12 86 LEU A N 1
ATOM 655 C CA . LEU A 1 86 ? 11.243 -5.334 -1.527 1.00 88.12 86 LEU A CA 1
ATOM 656 C C . LEU A 1 86 ? 12.661 -5.121 -2.061 1.00 88.12 86 LEU A C 1
ATOM 658 O O . LEU A 1 86 ? 12.906 -4.175 -2.810 1.00 88.12 86 LEU A O 1
ATOM 662 N N . GLN A 1 87 ? 13.589 -6.016 -1.716 1.00 89.31 87 GLN A N 1
ATOM 663 C CA . GLN A 1 87 ? 14.968 -5.932 -2.183 1.00 89.31 87 GLN A CA 1
ATOM 664 C C . GLN A 1 87 ? 15.057 -6.031 -3.713 1.00 89.31 87 GLN A C 1
ATOM 666 O O . GLN A 1 87 ? 15.816 -5.282 -4.333 1.00 89.31 87 GLN A O 1
ATOM 671 N N . ASP A 1 88 ? 14.280 -6.923 -4.324 1.00 90.31 88 ASP A N 1
ATOM 672 C CA . ASP A 1 88 ? 14.253 -7.093 -5.777 1.00 90.31 88 ASP A CA 1
ATOM 673 C C . ASP A 1 88 ? 13.643 -5.870 -6.481 1.00 90.31 88 ASP A C 1
ATOM 675 O O . ASP A 1 88 ? 14.222 -5.381 -7.454 1.00 90.31 88 ASP A O 1
ATOM 679 N N . LYS A 1 89 ? 12.557 -5.287 -5.947 1.00 86.31 89 LYS A N 1
ATOM 680 C CA . LYS A 1 89 ? 11.981 -4.032 -6.466 1.00 86.31 89 LYS A CA 1
ATOM 681 C C . LYS A 1 89 ? 12.949 -2.859 -6.355 1.00 86.31 89 LYS A C 1
ATOM 683 O O . LYS A 1 89 ? 13.039 -2.074 -7.292 1.00 86.31 89 LYS A O 1
ATOM 688 N N . ILE A 1 90 ? 13.685 -2.733 -5.249 1.00 87.19 90 ILE A N 1
ATOM 689 C CA . ILE A 1 90 ? 14.679 -1.661 -5.082 1.00 87.19 90 ILE A CA 1
ATOM 690 C C . ILE A 1 90 ? 15.801 -1.805 -6.113 1.00 87.19 90 ILE A C 1
ATOM 692 O O . ILE A 1 90 ? 16.165 -0.820 -6.753 1.00 87.19 90 ILE A O 1
ATOM 696 N N . LYS A 1 91 ? 16.329 -3.019 -6.309 1.00 87.88 91 LYS A N 1
ATOM 697 C CA . LYS A 1 91 ? 17.370 -3.279 -7.317 1.00 87.88 91 LYS A CA 1
ATOM 698 C C . LYS A 1 91 ? 16.882 -2.960 -8.728 1.00 87.88 91 LYS A C 1
ATOM 700 O O . LYS A 1 91 ? 17.608 -2.324 -9.487 1.00 87.88 91 LYS A O 1
ATOM 705 N N . LEU A 1 92 ? 15.662 -3.380 -9.069 1.00 86.56 92 LEU A N 1
ATOM 706 C CA . LEU A 1 92 ? 15.076 -3.117 -10.381 1.00 86.56 92 LEU A CA 1
ATOM 707 C C . LEU A 1 92 ? 14.853 -1.616 -10.595 1.00 86.56 92 LEU A C 1
ATOM 709 O O . LEU A 1 92 ? 15.306 -1.071 -11.595 1.00 86.56 92 LEU A O 1
ATOM 713 N N . ALA A 1 93 ? 14.263 -0.932 -9.613 1.00 83.06 93 ALA A N 1
ATOM 714 C CA . ALA A 1 93 ? 14.035 0.506 -9.671 1.00 83.06 93 ALA A CA 1
ATOM 715 C C . ALA A 1 93 ? 15.344 1.302 -9.780 1.00 83.06 93 ALA A C 1
ATOM 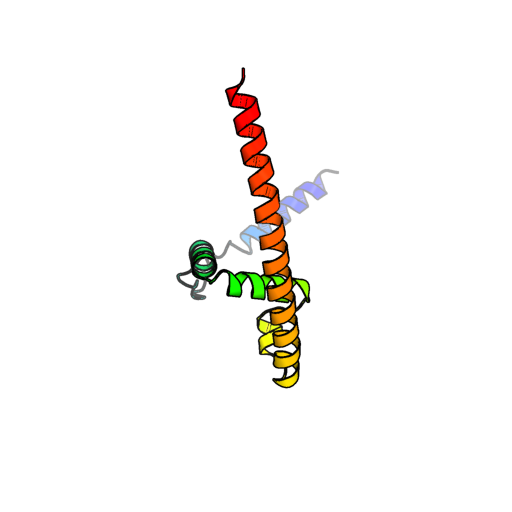717 O O . ALA A 1 93 ? 15.376 2.316 -10.470 1.00 83.06 93 ALA A O 1
ATOM 718 N N . GLN A 1 94 ? 16.428 0.862 -9.128 1.00 81.56 94 GLN A N 1
ATOM 719 C CA . GLN A 1 94 ? 17.755 1.464 -9.299 1.00 81.56 94 GLN A CA 1
ATOM 720 C C . GLN A 1 94 ? 18.274 1.277 -10.729 1.00 81.56 94 GLN A C 1
ATOM 722 O O . GLN A 1 94 ? 18.620 2.265 -11.370 1.00 81.56 94 GLN A O 1
ATOM 727 N N . ALA A 1 95 ? 18.230 0.051 -11.259 1.00 78.94 95 ALA A N 1
ATOM 728 C CA . ALA A 1 95 ? 18.660 -0.240 -12.628 1.00 78.94 95 ALA A CA 1
ATOM 729 C C . ALA A 1 95 ? 17.863 0.548 -13.692 1.00 78.94 95 ALA A C 1
ATOM 731 O O . ALA A 1 95 ? 18.426 1.008 -14.689 1.00 78.94 95 ALA A O 1
ATOM 732 N N . GLU A 1 96 ? 16.561 0.751 -13.476 1.00 72.75 96 GLU A N 1
ATOM 733 C CA . GLU A 1 96 ? 15.725 1.592 -14.340 1.00 72.75 96 GLU A CA 1
ATOM 734 C C . GLU A 1 96 ? 16.071 3.080 -14.212 1.00 72.75 96 GLU A C 1
ATOM 736 O O . GLU A 1 96 ? 16.135 3.784 -15.221 1.00 72.75 96 GLU A O 1
ATOM 741 N N . LYS A 1 97 ? 16.368 3.569 -13.000 1.00 66.81 97 LYS A N 1
ATOM 742 C CA . LYS A 1 97 ? 16.750 4.972 -12.773 1.00 66.81 97 LYS A CA 1
ATOM 743 C C . LYS A 1 97 ? 18.046 5.342 -13.491 1.00 66.81 97 LYS A C 1
ATOM 745 O O . LYS A 1 97 ? 18.127 6.424 -14.072 1.00 66.81 97 LYS A O 1
ATOM 750 N N . ASP A 1 98 ? 19.024 4.439 -13.482 1.00 60.91 98 ASP A N 1
ATOM 751 C CA . ASP A 1 98 ? 20.278 4.602 -14.223 1.00 60.91 98 ASP A CA 1
ATOM 752 C C . ASP A 1 98 ? 20.046 4.620 -15.747 1.00 60.91 98 ASP A C 1
ATOM 754 O O . ASP A 1 98 ? 20.715 5.359 -16.467 1.00 60.91 98 ASP A O 1
ATOM 758 N N . SER A 1 99 ? 19.041 3.887 -16.240 1.00 58.19 99 SER A N 1
ATOM 759 C CA . SER A 1 99 ? 18.689 3.824 -17.669 1.00 58.19 99 SER A CA 1
ATOM 760 C C . SER A 1 99 ? 17.863 5.033 -18.146 1.00 58.19 99 SER A C 1
ATOM 762 O O . SER A 1 99 ? 18.040 5.516 -19.267 1.00 58.19 99 SER A O 1
ATOM 764 N N . SER A 1 100 ? 16.978 5.579 -17.305 1.00 55.59 100 SER A N 1
ATOM 765 C CA . SER A 1 100 ? 16.195 6.782 -17.631 1.00 55.59 100 SER A CA 1
ATOM 766 C C . SER A 1 100 ? 17.012 8.077 -17.544 1.00 55.59 100 SER A C 1
ATOM 768 O O . SER A 1 100 ? 16.713 9.034 -18.259 1.00 55.59 100 SER A O 1
ATOM 770 N N . ALA A 1 101 ? 18.066 8.121 -16.721 1.00 55.91 101 ALA A N 1
ATOM 771 C CA . ALA A 1 101 ? 18.968 9.273 -16.658 1.00 55.91 101 ALA A CA 1
ATOM 772 C C . ALA A 1 101 ? 19.714 9.506 -17.988 1.00 55.91 101 ALA A C 1
ATOM 774 O O . ALA A 1 101 ? 19.929 10.653 -18.383 1.00 55.91 101 ALA A O 1
ATOM 775 N N . THR A 1 102 ? 20.050 8.436 -18.717 1.00 55.31 102 THR A N 1
ATOM 776 C CA . THR A 1 102 ? 20.659 8.538 -20.051 1.00 55.31 102 THR A CA 1
ATOM 777 C C .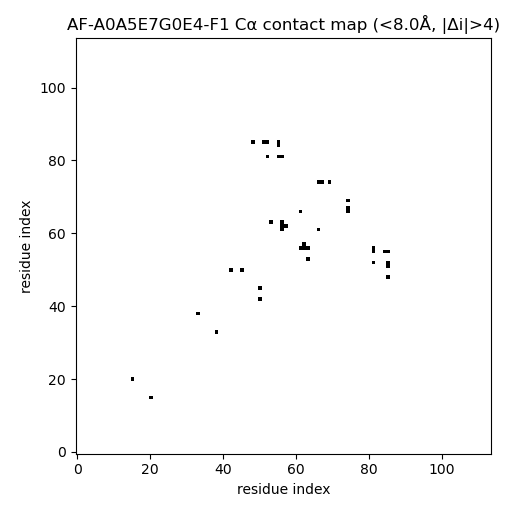 THR A 1 102 ? 19.704 9.078 -21.120 1.00 55.31 102 THR A C 1
ATOM 779 O O . THR A 1 102 ? 20.145 9.826 -21.988 1.00 55.31 102 THR A O 1
ATOM 782 N N . ASP A 1 103 ? 18.404 8.786 -21.049 1.00 55.00 103 ASP A N 1
ATOM 783 C CA . ASP A 1 103 ? 17.423 9.214 -22.063 1.00 55.00 103 ASP A CA 1
ATOM 784 C C . ASP A 1 103 ? 17.088 10.719 -21.964 1.00 55.00 103 ASP A C 1
ATOM 786 O O . ASP A 1 103 ? 17.034 11.444 -22.965 1.00 55.00 103 ASP A O 1
ATOM 790 N N . ALA A 1 104 ? 16.993 11.232 -20.731 1.00 58.44 104 ALA A N 1
ATOM 791 C CA . ALA A 1 104 ? 16.812 12.660 -20.469 1.00 58.44 104 ALA A CA 1
ATOM 792 C C . ALA A 1 104 ? 18.014 13.498 -20.947 1.00 58.44 104 ALA A C 1
ATOM 794 O O . ALA A 1 104 ? 17.839 14.585 -21.498 1.00 58.44 104 ALA A O 1
ATOM 795 N N . GLN A 1 105 ? 19.238 12.981 -20.786 1.00 56.03 105 GLN A N 1
ATOM 796 C CA . GLN A 1 105 ? 20.458 13.690 -21.180 1.00 56.03 105 GLN A CA 1
ATOM 797 C C . GLN A 1 105 ? 20.684 13.692 -22.703 1.00 56.03 105 GLN A C 1
ATOM 79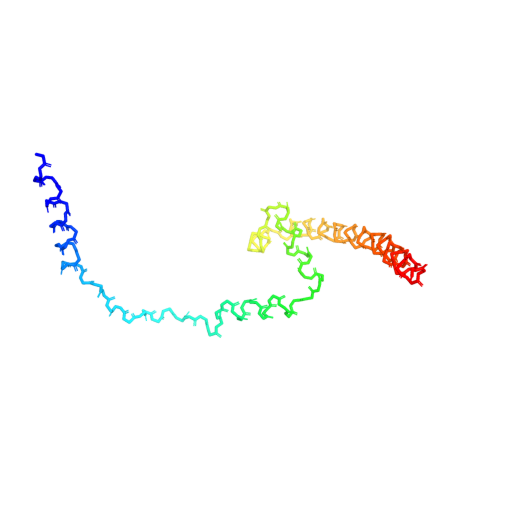9 O O . GLN A 1 105 ? 21.260 14.638 -23.245 1.00 56.03 105 GLN A O 1
ATOM 804 N N . VAL A 1 106 ? 20.219 12.656 -23.411 1.00 60.91 106 VAL A N 1
ATOM 805 C CA . VAL A 1 106 ? 20.269 12.601 -24.880 1.00 60.91 106 VAL A CA 1
ATOM 806 C C . VAL A 1 106 ? 19.271 13.592 -25.480 1.00 60.91 106 VAL A C 1
ATOM 808 O O . VAL A 1 106 ? 19.643 14.362 -26.363 1.00 60.91 106 VAL A O 1
ATOM 811 N N . THR A 1 107 ? 18.047 13.654 -24.956 1.00 64.19 107 THR A N 1
ATOM 812 C CA . THR A 1 107 ? 16.999 14.556 -25.466 1.00 64.19 107 THR A CA 1
ATOM 813 C C . THR A 1 107 ? 17.379 16.038 -25.334 1.00 64.19 107 THR A C 1
ATOM 815 O O . THR A 1 107 ? 17.199 16.805 -26.281 1.00 64.19 107 THR A O 1
ATOM 818 N N . ASP A 1 108 ? 17.985 16.437 -24.211 1.00 64.12 108 ASP A N 1
ATOM 819 C CA . ASP A 1 108 ? 18.446 17.818 -23.989 1.00 64.12 108 ASP A CA 1
ATOM 820 C C . ASP A 1 108 ? 19.569 18.221 -24.968 1.00 64.12 108 ASP A C 1
ATOM 822 O O . ASP A 1 108 ? 19.557 19.304 -2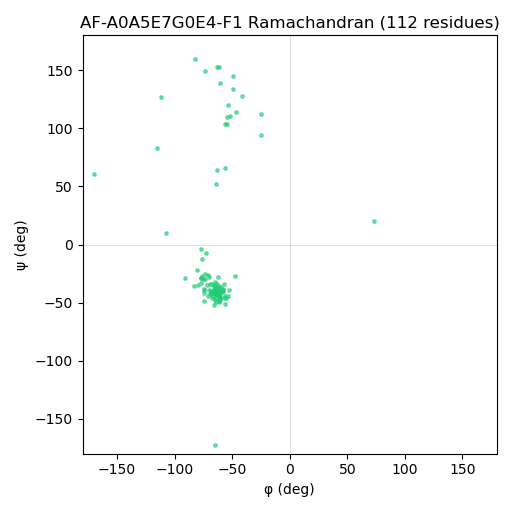5.556 1.00 64.12 108 ASP A O 1
ATOM 826 N N . LYS A 1 109 ? 20.492 17.293 -25.258 1.00 68.38 109 LYS A N 1
ATOM 827 C CA . LYS A 1 109 ? 21.593 17.521 -26.206 1.00 68.38 109 LYS A CA 1
ATOM 828 C C . LYS A 1 109 ? 21.135 17.612 -27.666 1.00 68.38 109 LYS A C 1
ATOM 830 O O . LYS A 1 109 ? 21.790 18.290 -28.455 1.00 68.38 109 LYS A O 1
ATOM 835 N N . PHE A 1 110 ? 20.031 16.956 -28.029 1.00 68.44 110 PHE A N 1
ATOM 836 C CA . PHE A 1 110 ? 19.424 17.086 -29.358 1.00 68.44 110 PHE A CA 1
ATOM 837 C C . PHE A 1 110 ? 18.638 18.397 -29.522 1.00 68.44 110 PHE A C 1
ATOM 839 O O . PHE A 1 110 ? 18.644 18.964 -30.612 1.00 68.44 110 PHE A O 1
ATOM 846 N N . LEU A 1 111 ? 18.008 18.910 -28.461 1.00 71.19 111 LEU A N 1
ATOM 847 C CA . LEU A 1 111 ? 17.270 20.181 -28.490 1.00 71.19 111 LEU A CA 1
ATOM 848 C C . LEU A 1 111 ? 18.178 21.418 -28.451 1.00 71.19 111 LEU A C 1
ATOM 850 O O . LEU A 1 111 ? 17.820 22.447 -29.009 1.00 71.19 111 LEU A O 1
ATOM 854 N N . ALA A 1 112 ? 19.362 21.329 -27.844 1.00 69.06 112 ALA A N 1
ATOM 855 C CA . ALA A 1 112 ? 20.321 22.436 -27.794 1.00 69.06 112 ALA A CA 1
ATOM 856 C C . ALA A 1 112 ? 21.108 22.663 -29.106 1.00 69.06 112 ALA A C 1
ATOM 858 O O . ALA A 1 112 ? 21.920 23.585 -29.178 1.00 69.06 112 ALA A O 1
ATOM 859 N N . ALA A 1 113 ? 20.915 21.814 -30.123 1.00 61.19 113 ALA A N 1
ATOM 860 C CA . ALA A 1 113 ? 21.666 21.834 -31.382 1.00 61.19 113 ALA A CA 1
ATOM 861 C C . ALA A 1 113 ? 20.864 22.352 -32.598 1.00 61.19 113 ALA A C 1
ATOM 863 O O . ALA A 1 113 ? 21.347 22.217 -33.726 1.00 61.19 113 ALA A O 1
ATOM 864 N N . VAL A 1 114 ? 19.668 22.923 -32.386 1.00 48.94 114 VAL A N 1
ATOM 865 C CA . VAL A 1 114 ? 18.827 23.551 -33.428 1.00 48.94 114 VAL A CA 1
ATOM 866 C C . VAL A 1 114 ? 18.798 25.071 -33.312 1.00 48.94 114 VAL A C 1
ATOM 868 O O . VAL A 1 114 ? 18.766 25.580 -32.170 1.00 48.94 1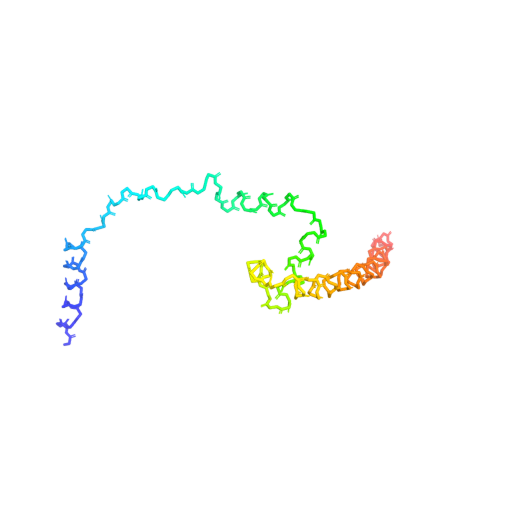14 VAL A O 1
#

Secondary structure (DSSP, 8-state):
--HHHHHHHHHHHHHHHHS-------------S--HHHHHHHHHHS-HHHHHHHHHHHHTT--HHHHHHS-HHHHHHHHHHHHHHHHHHHHHHHHHHHHHHHHHHHHHHHHTT-

Foldseek 3Di:
DCVVVVVVVVVVVVVCVVCPPPPPPPPPPPPPPAPPVNVVVVVVVDDPLRVLLCVVCVVVVHHPVNLVVDDPVVVVVSVVVSVVVSVVVVVVVVVVVVVVVVVVVVVVVVVVPD